Protein AF-V7F788-F1 (afdb_monomer_lite)

Radius of gyration: 23.1 Å; chains: 1; bounding box: 81×49×33 Å

Sequence (146 aa):
MEMTSRPGERRFYAELLTLLGVPQWRRADIAQMEQSALRIMEAIGVQVLVIDEVDNILAGSYREQRIVLNTPRFLSNRLQISLVCFGVNEAREAISGDVQLARRFEQFTLSRWAANGQFLVAASGQAQGASPASPASTGNSWSPSR

Secondary structure (DSSP, 8-state):
-B--SS--HHHHHHHHHHHTTPPPPTT--HHHHHHHHHHHHHHHT--EEEEB-GGGGGGS-HHHHHHHHHHHHHHHHHHT-EEEE--STTHHHHHHTSHHHHTTPPP--PPPPPSSHHHHHHHHHHHTT-PPPPPP----------

pLDDT: mean 81.06, std 18.3, range [31.09, 96.94]

Structure (mmCIF, N/CA/C/O backbone):
data_AF-V7F788-F1
#
_entry.id   AF-V7F788-F1
#
loop_
_atom_site.group_PDB
_atom_site.id
_atom_site.type_symbol
_atom_site.label_atom_id
_atom_site.label_alt_id
_atom_site.label_comp_id
_atom_site.label_asym_id
_atom_site.label_entity_id
_atom_site.label_seq_id
_atom_site.pdbx_PDB_ins_code
_atom_site.Cartn_x
_atom_site.Cartn_y
_atom_site.Cartn_z
_atom_site.occupancy
_atom_site.B_iso_or_equiv
_atom_site.auth_seq_id
_atom_site.auth_comp_id
_atom_site.auth_asym_id
_atom_site.auth_atom_id
_atom_site.pdbx_PDB_model_num
ATOM 1 N N . MET A 1 1 ? -6.832 -2.100 0.271 1.00 87.06 1 MET A N 1
ATOM 2 C CA . MET A 1 1 ? -6.582 -1.268 -0.923 1.00 87.06 1 MET A CA 1
ATOM 3 C C . MET A 1 1 ? -5.865 -2.138 -1.927 1.00 87.06 1 MET A C 1
ATOM 5 O O . MET A 1 1 ? -4.899 -2.770 -1.530 1.00 87.06 1 MET A O 1
ATOM 9 N N . GLU A 1 2 ? -6.323 -2.192 -3.169 1.00 86.62 2 GLU A N 1
ATOM 10 C CA . GLU A 1 2 ? -5.711 -3.020 -4.214 1.00 86.62 2 GLU A CA 1
ATOM 11 C C . GLU A 1 2 ? -4.684 -2.203 -5.010 1.00 86.62 2 GLU A C 1
ATOM 13 O O . GLU A 1 2 ? -4.928 -1.047 -5.373 1.00 86.62 2 GLU A O 1
ATOM 18 N N . MET A 1 3 ? -3.504 -2.768 -5.249 1.00 85.62 3 MET A N 1
ATOM 19 C CA . MET A 1 3 ? -2.501 -2.169 -6.124 1.00 85.62 3 MET A CA 1
ATOM 20 C C . MET A 1 3 ? -2.918 -2.349 -7.573 1.00 85.62 3 MET A C 1
ATOM 22 O O . MET A 1 3 ? -2.946 -3.453 -8.083 1.00 85.62 3 MET A O 1
ATOM 26 N N . THR A 1 4 ? -3.190 -1.263 -8.287 1.00 76.44 4 THR A N 1
ATOM 27 C CA . THR A 1 4 ? -3.560 -1.370 -9.705 1.00 76.44 4 THR A CA 1
ATOM 28 C C . THR A 1 4 ? -2.367 -1.783 -10.580 1.00 76.44 4 THR A C 1
ATOM 30 O O . THR A 1 4 ? -1.247 -1.339 -10.330 1.00 76.44 4 THR A O 1
ATOM 33 N N . SER A 1 5 ? -2.613 -2.467 -11.703 1.00 71.25 5 SER A N 1
ATOM 34 C CA . SER A 1 5 ? -1.595 -3.015 -12.630 1.00 71.25 5 SER A CA 1
ATOM 35 C C . SER A 1 5 ? -0.657 -1.998 -13.313 1.00 71.25 5 SER A C 1
ATOM 37 O O . SER A 1 5 ? 0.182 -2.374 -14.128 1.00 71.25 5 SER A O 1
ATOM 39 N N . ARG A 1 6 ? -0.809 -0.691 -13.054 1.00 77.38 6 ARG A N 1
ATOM 40 C CA . ARG A 1 6 ? 0.165 0.336 -13.458 1.00 77.38 6 ARG A CA 1
ATOM 41 C C . ARG A 1 6 ? 0.611 1.112 -12.221 1.00 77.38 6 ARG A C 1
ATOM 43 O O . ARG A 1 6 ? -0.187 1.920 -11.729 1.00 77.38 6 ARG A O 1
ATOM 50 N N . PRO A 1 7 ? 1.844 0.905 -11.735 1.00 80.75 7 PRO A N 1
ATOM 51 C CA . PRO A 1 7 ? 2.322 1.566 -10.532 1.00 80.75 7 PRO A CA 1
ATOM 52 C C . PRO A 1 7 ? 2.490 3.068 -10.747 1.00 80.75 7 PRO A C 1
ATOM 54 O O . PRO A 1 7 ? 3.008 3.520 -11.765 1.00 80.75 7 PRO A O 1
ATOM 57 N N . GLY A 1 8 ? 2.058 3.853 -9.764 1.00 89.69 8 GLY A N 1
ATOM 58 C CA . GLY A 1 8 ? 2.295 5.290 -9.734 1.00 89.69 8 GLY A CA 1
ATOM 59 C C . GLY A 1 8 ? 1.768 5.928 -8.455 1.00 89.69 8 GLY A C 1
ATOM 60 O O . GLY A 1 8 ? 0.666 5.621 -8.009 1.00 89.69 8 GLY A O 1
ATOM 61 N N . GLU A 1 9 ? 2.537 6.856 -7.889 1.00 92.06 9 GLU A N 1
ATOM 62 C CA . GLU A 1 9 ? 2.212 7.552 -6.633 1.00 92.06 9 GLU A CA 1
ATOM 63 C C . GLU A 1 9 ? 0.864 8.280 -6.694 1.00 92.06 9 GLU A C 1
ATOM 65 O O . GLU A 1 9 ? 0.020 8.141 -5.812 1.00 92.06 9 GLU A O 1
ATOM 70 N N . ARG A 1 10 ? 0.597 8.998 -7.790 1.00 91.88 10 ARG A N 1
ATOM 71 C CA . ARG A 1 10 ? -0.703 9.649 -8.001 1.00 91.88 10 ARG A CA 1
ATOM 72 C C . ARG A 1 10 ? -1.860 8.652 -7.951 1.00 91.88 10 ARG A C 1
ATOM 74 O O . ARG A 1 10 ? -2.916 8.967 -7.410 1.00 91.88 10 ARG A O 1
ATOM 81 N N . ARG A 1 11 ? -1.681 7.469 -8.541 1.00 89.88 11 ARG A N 1
ATOM 82 C CA . ARG A 1 11 ? -2.728 6.445 -8.596 1.00 89.88 11 ARG A CA 1
ATOM 83 C C . ARG A 1 11 ? -2.922 5.782 -7.239 1.00 89.88 11 ARG A C 1
ATOM 85 O O . ARG A 1 11 ? -4.063 5.565 -6.854 1.00 89.88 11 ARG A O 1
ATOM 92 N N . PHE A 1 12 ? -1.833 5.573 -6.499 1.00 93.06 12 PHE A N 1
ATOM 93 C CA . PHE A 1 12 ? -1.878 5.143 -5.107 1.00 93.06 12 PHE A CA 1
ATOM 94 C C . PHE A 1 12 ? -2.765 6.071 -4.271 1.00 93.06 12 PHE A C 1
ATOM 96 O O . PHE A 1 12 ? -3.745 5.627 -3.679 1.00 93.06 12 PHE A O 1
ATOM 103 N N . TYR A 1 13 ? -2.466 7.374 -4.269 1.00 93.69 13 TYR A N 1
ATOM 104 C CA . TYR A 1 13 ? -3.250 8.327 -3.489 1.00 93.69 13 TYR A CA 1
ATOM 105 C C . TYR A 1 13 ? -4.693 8.450 -3.985 1.00 93.69 13 TYR A C 1
ATOM 107 O O . TYR A 1 13 ? -5.598 8.585 -3.167 1.00 93.69 13 TYR A O 1
ATOM 115 N N . ALA A 1 14 ? -4.925 8.387 -5.301 1.00 92.12 14 ALA A N 1
ATOM 116 C CA . ALA A 1 14 ? -6.276 8.437 -5.857 1.00 92.12 14 ALA A CA 1
ATOM 117 C C . ALA A 1 14 ? -7.137 7.279 -5.342 1.00 92.12 14 ALA A C 1
ATOM 119 O O . ALA A 1 14 ? -8.268 7.500 -4.913 1.00 92.12 14 ALA A O 1
ATOM 120 N N . GLU A 1 15 ? -6.592 6.064 -5.360 1.00 92.06 15 GLU A N 1
ATOM 121 C CA . GLU A 1 15 ? -7.280 4.859 -4.904 1.00 92.06 15 GLU A CA 1
ATOM 122 C C . GLU A 1 15 ? -7.519 4.898 -3.391 1.00 92.06 15 GLU A C 1
ATOM 124 O O . GLU A 1 15 ? -8.646 4.722 -2.933 1.00 92.06 15 GLU A O 1
ATOM 129 N N . LEU A 1 16 ? -6.488 5.235 -2.609 1.00 93.75 16 LEU A N 1
ATOM 130 C CA . LEU A 1 16 ? -6.594 5.379 -1.157 1.00 93.75 16 LEU A CA 1
ATOM 131 C C . LEU A 1 16 ? -7.693 6.372 -0.767 1.00 93.75 16 LEU A C 1
ATOM 133 O O . LEU A 1 16 ? -8.544 6.075 0.067 1.00 93.75 16 LEU A O 1
ATOM 137 N N . LEU A 1 17 ? -7.697 7.552 -1.383 1.00 93.62 17 LEU A N 1
ATOM 138 C CA . LEU A 1 17 ? -8.692 8.572 -1.089 1.00 93.62 17 LEU A CA 1
ATOM 139 C C . LEU A 1 17 ? -10.096 8.181 -1.568 1.00 93.62 17 LEU A C 1
ATOM 141 O O . LEU A 1 17 ? -11.076 8.532 -0.913 1.00 93.62 17 LEU A O 1
ATOM 145 N N . THR A 1 18 ? -10.201 7.432 -2.668 1.00 92.62 18 THR A N 1
ATOM 146 C CA . THR A 1 18 ? -11.477 6.869 -3.134 1.00 92.62 18 THR A CA 1
ATOM 147 C C . THR A 1 18 ? -12.046 5.897 -2.100 1.00 92.62 18 THR A C 1
ATOM 149 O O . THR A 1 18 ? -13.216 6.012 -1.740 1.00 92.62 18 THR A O 1
ATOM 152 N N . LEU A 1 19 ? -11.213 5.010 -1.546 1.00 92.56 19 LEU A N 1
ATOM 153 C CA . LEU A 1 19 ? -11.605 4.080 -0.478 1.00 92.56 19 LEU A CA 1
ATOM 154 C C . LEU A 1 19 ? -11.994 4.792 0.824 1.00 92.56 19 LEU A C 1
ATOM 156 O O . LEU A 1 19 ? -12.862 4.317 1.550 1.00 92.56 19 LEU A O 1
ATOM 160 N N . LEU A 1 20 ? -11.390 5.949 1.104 1.00 92.19 20 LEU A N 1
ATOM 161 C CA . LEU A 1 20 ? -11.746 6.807 2.238 1.00 92.19 20 LEU A CA 1
ATOM 162 C C . LEU A 1 20 ? -13.010 7.658 1.984 1.00 92.19 20 LEU A C 1
ATOM 164 O O . LEU A 1 20 ? -13.379 8.467 2.834 1.00 92.19 20 LEU A O 1
ATOM 168 N N . GLY A 1 21 ? -13.672 7.505 0.830 1.00 90.81 21 GLY A N 1
ATOM 169 C CA . GLY A 1 21 ? -14.901 8.229 0.488 1.00 90.81 21 GLY A CA 1
ATOM 170 C C . GLY A 1 21 ? -14.683 9.703 0.137 1.00 90.81 21 GLY A C 1
ATOM 171 O O . GLY A 1 21 ? -15.609 10.508 0.230 1.00 90.81 21 GLY A O 1
ATOM 172 N N . VAL A 1 22 ? -13.464 10.082 -0.251 1.00 89.06 22 VAL A N 1
ATOM 173 C CA . VAL A 1 22 ? -13.077 11.475 -0.492 1.00 89.06 22 VAL A CA 1
ATOM 174 C C . VAL A 1 22 ? -13.259 11.813 -1.971 1.00 89.06 22 VAL A C 1
ATOM 176 O O . VAL A 1 22 ? -12.581 11.217 -2.815 1.00 89.06 22 VAL A O 1
ATOM 179 N N . PRO A 1 23 ? -14.103 12.799 -2.327 1.00 82.50 23 PRO A N 1
ATOM 180 C CA . PRO A 1 23 ? -14.255 13.230 -3.711 1.00 82.50 23 PRO A CA 1
ATOM 181 C C . PRO A 1 23 ? -12.919 13.709 -4.292 1.00 82.50 23 PRO A C 1
ATOM 183 O O . PRO A 1 23 ? -12.288 14.620 -3.758 1.00 82.50 23 PRO A O 1
ATOM 186 N N . GLN A 1 24 ? -12.487 13.101 -5.397 1.00 76.31 24 GLN A N 1
ATOM 187 C CA . GLN A 1 24 ? -11.224 13.448 -6.047 1.00 76.31 24 GLN A CA 1
ATOM 188 C C . GLN A 1 24 ? -11.426 14.498 -7.138 1.00 76.31 24 GLN A C 1
ATOM 190 O O . GLN A 1 24 ? -12.174 14.292 -8.097 1.00 76.31 24 GLN A O 1
ATOM 195 N N . TRP A 1 25 ? -10.688 15.606 -7.058 1.00 72.44 25 TRP A N 1
ATOM 196 C CA . TRP A 1 25 ? -10.580 16.530 -8.184 1.00 72.44 25 TRP A CA 1
ATOM 197 C C . TRP A 1 25 ? -9.588 15.984 -9.212 1.00 72.44 25 TRP A C 1
ATOM 199 O O . TRP A 1 25 ? -8.423 15.747 -8.902 1.00 72.44 25 TRP A O 1
ATOM 209 N N . ARG A 1 26 ? -10.017 15.870 -10.477 1.00 66.56 26 ARG A N 1
ATOM 210 C CA . ARG A 1 26 ? -9.196 15.357 -11.597 1.00 66.56 26 ARG A CA 1
ATOM 211 C C . ARG A 1 26 ? -7.834 16.050 -11.783 1.00 66.56 26 ARG A C 1
ATOM 213 O O . ARG A 1 26 ? -6.975 15.498 -12.460 1.00 66.56 26 ARG A O 1
ATOM 220 N N . ARG A 1 27 ? -7.648 17.256 -11.234 1.00 76.19 27 ARG A N 1
ATOM 221 C CA . ARG A 1 27 ? -6.425 18.072 -11.347 1.00 76.19 27 ARG A CA 1
ATOM 222 C C . ARG A 1 27 ? -5.695 18.293 -10.018 1.00 76.19 27 ARG A C 1
ATOM 224 O O . ARG A 1 27 ? -4.773 19.099 -9.997 1.00 76.19 27 ARG A O 1
ATOM 231 N N . ALA A 1 28 ? -6.098 17.633 -8.928 1.00 79.50 28 ALA A N 1
ATOM 232 C CA . ALA A 1 28 ? -5.409 17.787 -7.647 1.00 79.50 28 ALA A CA 1
ATOM 233 C C . ALA A 1 28 ? -3.927 17.433 -7.806 1.00 79.50 28 ALA A C 1
ATOM 235 O O . ALA A 1 28 ? -3.596 16.445 -8.465 1.00 79.50 28 ALA A O 1
ATOM 236 N N . ASP A 1 29 ? -3.029 18.237 -7.250 1.00 90.62 29 ASP A N 1
ATOM 237 C CA . ASP A 1 29 ? -1.609 17.891 -7.252 1.00 90.62 29 ASP A CA 1
ATOM 238 C C . ASP A 1 29 ? -1.323 16.751 -6.257 1.00 90.62 29 ASP A C 1
ATOM 240 O O . ASP A 1 29 ? -2.063 16.574 -5.289 1.00 90.62 29 ASP A O 1
ATOM 244 N N . ILE A 1 30 ? -0.252 15.982 -6.474 1.00 92.00 30 ILE A N 1
ATOM 245 C CA . ILE A 1 30 ? 0.135 14.857 -5.607 1.00 92.00 30 ILE A CA 1
ATOM 246 C C . ILE A 1 30 ? 0.293 15.328 -4.157 1.00 92.00 30 ILE A C 1
ATOM 248 O O . ILE A 1 30 ? -0.236 14.689 -3.252 1.00 92.00 30 ILE A O 1
ATOM 252 N N . ALA A 1 31 ? 0.907 16.495 -3.937 1.00 92.94 31 ALA A N 1
ATOM 253 C CA . ALA A 1 31 ? 1.069 17.064 -2.600 1.00 92.94 31 ALA A CA 1
ATOM 254 C C . ALA A 1 31 ? -0.276 17.336 -1.893 1.00 92.94 31 ALA A C 1
ATOM 256 O O . ALA A 1 31 ? -0.413 17.129 -0.688 1.00 92.94 31 ALA A O 1
ATOM 257 N N . GLN A 1 32 ? -1.301 17.767 -2.635 1.00 93.19 32 GLN A N 1
ATOM 258 C CA . GLN A 1 32 ? -2.641 17.996 -2.082 1.00 93.19 32 GLN A CA 1
ATOM 259 C C . GLN A 1 32 ? -3.350 16.678 -1.751 1.00 93.19 32 GLN A C 1
ATOM 261 O O . GLN A 1 32 ? -4.073 16.592 -0.753 1.00 93.19 32 GLN A O 1
ATOM 266 N N . MET A 1 33 ? -3.140 15.654 -2.582 1.00 94.56 33 MET A N 1
ATOM 267 C CA . MET A 1 33 ? -3.676 14.315 -2.355 1.00 94.56 33 MET A CA 1
ATOM 268 C C . MET A 1 33 ? -3.039 13.684 -1.112 1.00 94.56 33 MET A C 1
ATOM 270 O O . MET A 1 33 ? -3.758 13.195 -0.245 1.00 94.56 33 MET A O 1
ATOM 274 N N . GLU A 1 34 ? -1.718 13.793 -0.964 1.00 95.50 34 GLU A N 1
ATOM 275 C CA . GLU A 1 34 ? -0.981 13.347 0.221 1.00 95.50 34 GLU A CA 1
ATOM 276 C C . GLU A 1 34 ? -1.491 14.013 1.505 1.00 95.50 34 GLU A C 1
ATOM 278 O O . GLU A 1 34 ? -1.837 13.328 2.467 1.00 95.50 34 GLU A O 1
ATOM 283 N N . GLN A 1 35 ? -1.607 15.345 1.522 1.00 95.12 35 GLN A N 1
ATOM 284 C CA . GLN A 1 35 ? -2.108 16.069 2.697 1.00 95.12 35 GLN A CA 1
ATOM 285 C C . GLN A 1 35 ? -3.551 15.695 3.050 1.00 95.12 35 GLN A C 1
ATOM 287 O O . GLN A 1 35 ? -3.928 15.672 4.223 1.00 95.12 35 GLN A O 1
ATOM 292 N N . SER A 1 36 ? -4.377 15.426 2.039 1.00 94.81 36 SER A N 1
ATOM 293 C CA . SER A 1 36 ? -5.745 14.950 2.246 1.00 94.81 36 SER A CA 1
ATOM 294 C C . SER A 1 36 ? -5.750 13.544 2.839 1.00 94.81 36 SER A C 1
ATOM 296 O O . SER A 1 36 ? -6.470 13.305 3.805 1.00 94.81 36 SER A O 1
ATOM 298 N N . ALA A 1 37 ? -4.902 12.647 2.328 1.00 95.62 37 ALA A N 1
ATOM 299 C CA . ALA A 1 37 ? -4.787 11.283 2.828 1.00 95.62 37 ALA A CA 1
ATOM 300 C C . ALA A 1 37 ? -4.335 11.280 4.292 1.00 95.62 37 ALA A C 1
ATOM 302 O O . ALA A 1 37 ? -5.003 10.679 5.127 1.00 95.62 37 ALA A O 1
ATOM 303 N N . LEU A 1 38 ? -3.280 12.034 4.623 1.00 96.94 38 LEU A N 1
ATOM 304 C CA . LEU A 1 38 ? -2.794 12.173 5.997 1.00 96.94 38 LEU A CA 1
ATOM 305 C C . LEU A 1 38 ? -3.886 12.668 6.946 1.00 96.94 38 LEU A C 1
ATOM 307 O O . LEU A 1 38 ? -4.169 11.997 7.933 1.00 96.94 38 LEU A O 1
ATOM 311 N N . ARG A 1 39 ? -4.534 13.799 6.631 1.00 96.31 39 ARG A N 1
ATOM 312 C CA . ARG A 1 39 ? -5.577 14.371 7.501 1.00 96.31 39 ARG A CA 1
ATOM 313 C C . ARG A 1 39 ? -6.712 13.396 7.765 1.00 96.31 39 ARG A C 1
ATOM 315 O O . ARG A 1 39 ? -7.204 13.322 8.883 1.00 96.31 39 ARG A O 1
ATOM 322 N N . ILE A 1 40 ? -7.160 12.692 6.733 1.00 96.12 40 ILE A N 1
ATOM 323 C CA . ILE A 1 40 ? -8.352 11.849 6.821 1.00 96.12 40 ILE A CA 1
ATOM 324 C C . ILE A 1 40 ? -8.024 10.535 7.523 1.00 96.12 40 ILE A C 1
ATOM 326 O O . ILE A 1 40 ? -8.773 10.113 8.399 1.00 96.12 40 ILE A O 1
ATOM 330 N N . MET A 1 41 ? -6.878 9.927 7.212 1.00 96.94 41 MET A N 1
ATOM 331 C CA . MET A 1 41 ? -6.411 8.736 7.921 1.00 96.94 41 MET A CA 1
ATOM 332 C C . MET A 1 41 ? -6.146 9.020 9.405 1.00 96.94 41 MET A C 1
ATOM 334 O O . MET A 1 41 ? -6.485 8.190 10.244 1.00 96.94 41 MET A O 1
ATOM 338 N N . GLU A 1 42 ? -5.594 10.193 9.732 1.00 96.50 42 GLU A N 1
ATOM 339 C CA . GLU A 1 42 ? -5.394 10.640 11.115 1.00 96.50 42 GLU A CA 1
ATOM 340 C C . GLU A 1 42 ? -6.734 10.883 11.824 1.00 96.50 42 GLU A C 1
ATOM 342 O O . GLU A 1 42 ? -6.940 10.381 12.925 1.00 96.50 42 GLU A O 1
ATOM 347 N N . ALA A 1 43 ? -7.682 11.566 11.175 1.00 96.38 43 ALA A N 1
ATOM 348 C CA . ALA A 1 43 ? -9.000 11.849 11.747 1.00 96.38 43 ALA A CA 1
ATOM 349 C C . ALA A 1 43 ? -9.829 10.583 12.025 1.00 96.38 43 ALA A C 1
ATOM 351 O O . ALA A 1 43 ? -10.560 10.532 13.011 1.00 96.38 43 ALA A O 1
ATOM 352 N N . ILE A 1 44 ? -9.718 9.565 11.167 1.00 95.19 44 ILE A N 1
ATOM 353 C CA . ILE A 1 44 ? -10.393 8.268 11.347 1.00 95.19 44 ILE A CA 1
ATOM 354 C C . ILE A 1 44 ? -9.618 7.371 12.331 1.00 95.19 44 ILE A C 1
ATOM 356 O O . ILE A 1 44 ? -10.156 6.386 12.831 1.00 95.19 44 ILE A O 1
ATOM 360 N N . GLY A 1 45 ? -8.363 7.708 12.642 1.00 95.19 45 GLY A N 1
ATOM 361 C CA . GLY A 1 45 ? -7.522 6.929 13.545 1.00 95.19 45 GLY A CA 1
ATOM 362 C C . GLY A 1 45 ? -7.078 5.597 12.943 1.00 95.19 45 GLY A C 1
ATOM 363 O O . GLY A 1 45 ? -7.019 4.594 13.656 1.00 95.19 45 GLY A O 1
ATOM 364 N N . VAL A 1 46 ? -6.773 5.565 11.639 1.00 96.38 46 VAL A N 1
ATOM 365 C CA . VAL A 1 46 ? -6.278 4.356 10.959 1.00 96.38 46 VAL A CA 1
ATOM 366 C C . VAL A 1 46 ? -5.079 3.794 11.723 1.00 96.38 46 VAL A C 1
ATOM 368 O O . VAL A 1 46 ? -4.148 4.527 12.022 1.00 96.38 46 VAL A O 1
ATOM 371 N N . GLN A 1 47 ? -5.104 2.495 12.029 1.00 96.50 47 GLN A N 1
ATOM 372 C CA . GLN A 1 47 ? -4.007 1.792 12.717 1.00 96.50 47 GLN A CA 1
ATOM 373 C C . GLN A 1 47 ? -3.240 0.849 11.782 1.00 96.50 47 GLN A C 1
ATOM 375 O O . GLN A 1 47 ? -2.056 0.572 11.985 1.00 96.50 47 GLN A O 1
ATOM 380 N N . VAL A 1 48 ? -3.917 0.349 10.745 1.00 95.88 48 VAL A N 1
ATOM 381 C CA . VAL A 1 48 ? -3.382 -0.633 9.802 1.00 95.88 48 VAL A CA 1
ATOM 382 C C . VAL A 1 48 ? -3.769 -0.232 8.386 1.00 95.88 48 VAL A C 1
ATOM 384 O O . VAL A 1 48 ? -4.941 0.028 8.112 1.00 95.88 48 VAL A O 1
ATOM 387 N N . LEU A 1 49 ? -2.792 -0.218 7.481 1.00 95.25 49 LEU A N 1
ATOM 388 C CA . LEU A 1 49 ? -3.018 -0.087 6.046 1.00 95.25 49 LEU A CA 1
ATOM 389 C C . LEU A 1 49 ? -2.725 -1.424 5.363 1.00 95.25 49 LEU A C 1
ATOM 391 O O . LEU A 1 49 ? -1.592 -1.906 5.371 1.00 95.25 49 LEU A O 1
ATOM 395 N N . VAL A 1 50 ? -3.766 -1.998 4.761 1.00 95.19 50 VAL A N 1
ATOM 396 C CA . VAL A 1 50 ? -3.689 -3.252 4.008 1.00 95.19 50 VAL A CA 1
ATOM 397 C C . VAL A 1 50 ? -3.598 -2.961 2.513 1.00 95.19 50 VAL A C 1
ATOM 399 O O . VAL A 1 50 ? -4.491 -2.316 1.946 1.00 95.19 50 VAL A O 1
ATOM 402 N N . ILE A 1 51 ? -2.537 -3.463 1.886 1.00 93.75 51 ILE A N 1
ATOM 403 C CA . ILE A 1 51 ? -2.243 -3.323 0.460 1.00 93.75 51 ILE A CA 1
ATOM 404 C C . ILE A 1 51 ? -2.265 -4.712 -0.170 1.00 93.75 51 ILE A C 1
ATOM 406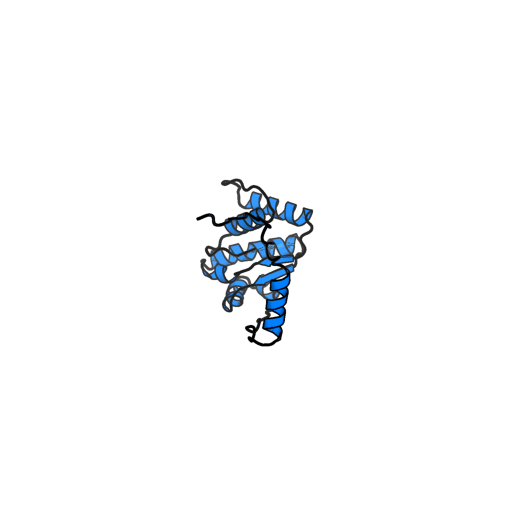 O O . ILE A 1 51 ? -1.453 -5.557 0.191 1.00 93.75 51 ILE A O 1
ATOM 410 N N . ASP A 1 52 ? -3.182 -4.937 -1.096 1.00 93.25 52 ASP A N 1
ATOM 411 C CA . ASP A 1 52 ? -3.278 -6.171 -1.869 1.00 93.25 52 ASP A CA 1
ATOM 412 C C . ASP A 1 52 ? -2.575 -6.030 -3.224 1.00 93.25 52 ASP A C 1
ATOM 414 O O . ASP A 1 52 ? -2.365 -4.908 -3.690 1.00 93.25 52 ASP A O 1
ATOM 418 N N . GLU A 1 53 ? -2.205 -7.157 -3.827 1.00 93.19 53 GLU A N 1
ATOM 419 C CA . GLU A 1 53 ? -1.484 -7.263 -5.106 1.00 93.19 53 GLU A CA 1
ATOM 420 C C . GLU A 1 53 ? -0.192 -6.426 -5.183 1.00 93.19 53 GLU A C 1
ATOM 422 O O . GLU A 1 53 ? 0.110 -5.788 -6.192 1.00 93.19 53 GLU A O 1
ATOM 427 N N . VAL A 1 54 ? 0.606 -6.388 -4.110 1.00 93.00 54 VAL A N 1
ATOM 428 C CA . VAL A 1 54 ? 1.827 -5.555 -4.054 1.00 93.00 54 VAL A CA 1
ATOM 429 C C . VAL A 1 54 ? 2.843 -5.882 -5.159 1.00 93.00 54 VAL A C 1
ATOM 431 O O . VAL A 1 54 ? 3.641 -5.026 -5.544 1.00 93.00 54 VAL A O 1
ATOM 434 N N . ASP A 1 55 ? 2.797 -7.091 -5.716 1.00 93.56 55 ASP A N 1
ATOM 435 C CA . ASP A 1 55 ? 3.583 -7.511 -6.877 1.00 93.56 55 ASP A CA 1
ATOM 436 C C . ASP A 1 55 ? 3.266 -6.730 -8.166 1.00 93.56 55 ASP A C 1
ATOM 438 O O . ASP A 1 55 ? 4.155 -6.583 -9.007 1.00 93.56 55 ASP A O 1
ATOM 442 N N . ASN A 1 56 ? 2.097 -6.085 -8.280 1.00 93.25 56 ASN A N 1
ATOM 443 C CA . ASN A 1 56 ? 1.774 -5.192 -9.402 1.00 93.25 56 ASN A CA 1
ATOM 444 C C . ASN A 1 56 ? 2.724 -3.988 -9.512 1.00 93.25 56 ASN A C 1
ATOM 446 O O . ASN A 1 56 ? 2.831 -3.364 -10.573 1.00 93.25 56 ASN A O 1
ATOM 450 N N . ILE A 1 57 ? 3.468 -3.670 -8.447 1.00 93.00 57 ILE A N 1
ATOM 451 C CA . ILE A 1 57 ? 4.524 -2.655 -8.481 1.00 93.00 57 ILE A CA 1
ATOM 452 C C . ILE A 1 57 ? 5.622 -3.023 -9.491 1.00 93.00 57 ILE A C 1
ATOM 454 O O . ILE A 1 57 ? 6.187 -2.133 -10.130 1.00 93.00 57 ILE A O 1
ATOM 458 N N . LEU A 1 58 ? 5.888 -4.315 -9.706 1.00 92.56 58 LEU A N 1
ATOM 459 C CA . LEU A 1 58 ? 6.934 -4.790 -10.617 1.00 92.56 58 LEU A CA 1
ATOM 460 C C . LEU A 1 58 ? 6.668 -4.455 -12.089 1.00 92.56 58 LEU A C 1
ATOM 462 O O . LEU A 1 58 ? 7.603 -4.455 -12.885 1.00 92.56 58 LEU A O 1
ATOM 466 N N . ALA A 1 59 ? 5.433 -4.095 -12.454 1.00 92.50 59 ALA A N 1
ATOM 467 C CA . ALA A 1 59 ? 5.097 -3.650 -13.807 1.00 92.50 59 ALA A CA 1
ATOM 468 C C . ALA A 1 59 ? 5.719 -2.285 -14.182 1.00 92.50 59 ALA A C 1
ATOM 470 O O . ALA A 1 59 ? 5.700 -1.899 -15.351 1.00 92.50 59 ALA A O 1
ATOM 471 N N . GLY A 1 60 ? 6.243 -1.536 -13.207 1.00 90.56 60 GLY A N 1
ATOM 472 C CA . GLY A 1 60 ? 6.903 -0.245 -13.410 1.00 90.56 60 GLY A CA 1
ATOM 473 C C . GLY A 1 60 ? 8.422 -0.348 -13.493 1.00 90.56 60 GLY A C 1
ATOM 474 O O . GLY A 1 60 ? 9.032 -1.333 -13.080 1.00 90.56 60 GLY A O 1
ATOM 475 N N . SER A 1 61 ? 9.057 0.725 -13.962 1.00 91.62 61 SER A N 1
ATOM 476 C CA . SER A 1 61 ? 10.512 0.878 -13.893 1.00 91.62 61 SER A CA 1
ATOM 477 C C . SER A 1 61 ? 11.007 0.889 -12.444 1.00 91.62 61 SER A C 1
ATOM 479 O O . SER A 1 61 ? 10.302 1.319 -11.535 1.00 91.62 61 SER A O 1
ATOM 481 N N . TYR A 1 62 ? 12.271 0.526 -12.214 1.00 89.88 62 TYR A N 1
ATOM 482 C CA . TYR A 1 62 ? 12.869 0.538 -10.870 1.00 89.88 62 TYR A CA 1
ATOM 483 C C . TYR A 1 62 ? 12.721 1.888 -10.138 1.00 89.88 62 TYR A C 1
ATOM 485 O O . TYR A 1 62 ? 12.546 1.949 -8.919 1.00 89.88 62 TYR A O 1
ATOM 493 N N . ARG A 1 63 ? 12.756 2.997 -10.890 1.00 90.44 63 ARG A N 1
ATOM 494 C CA . ARG A 1 63 ? 12.511 4.339 -10.350 1.00 90.44 63 ARG A CA 1
ATOM 495 C C . ARG A 1 63 ? 11.064 4.493 -9.875 1.00 90.44 63 ARG A C 1
ATOM 497 O O . ARG A 1 63 ? 10.853 5.003 -8.779 1.00 90.44 63 ARG A O 1
ATOM 504 N N . GLU A 1 64 ? 10.090 4.070 -10.677 1.00 91.12 64 GLU A N 1
ATOM 505 C CA . GLU A 1 64 ? 8.667 4.117 -10.318 1.00 91.12 64 GLU A CA 1
ATOM 506 C C . GLU A 1 64 ? 8.356 3.207 -9.132 1.00 91.12 64 GLU A C 1
ATOM 508 O O . GLU A 1 64 ? 7.657 3.637 -8.219 1.00 91.12 64 GLU A O 1
ATOM 513 N N . GLN A 1 65 ? 8.942 2.007 -9.088 1.00 92.06 65 GLN A N 1
ATOM 514 C CA . GLN A 1 65 ? 8.815 1.085 -7.958 1.00 92.06 65 GLN A CA 1
ATOM 515 C C . GLN A 1 65 ? 9.222 1.761 -6.646 1.00 92.06 65 GLN A C 1
ATOM 517 O O . GLN A 1 65 ? 8.450 1.786 -5.691 1.00 92.06 65 GLN A O 1
ATOM 522 N N . ARG A 1 66 ? 10.402 2.400 -6.613 1.00 91.38 66 ARG A N 1
ATOM 523 C CA . ARG A 1 66 ? 10.864 3.148 -5.433 1.00 91.38 66 ARG A CA 1
ATOM 524 C C . ARG A 1 66 ? 9.945 4.307 -5.066 1.00 91.38 66 ARG A C 1
ATOM 526 O O . ARG A 1 66 ? 9.694 4.517 -3.885 1.00 91.38 66 ARG A O 1
ATOM 533 N N . ILE A 1 67 ? 9.461 5.063 -6.052 1.00 91.81 67 ILE A N 1
ATOM 534 C CA . ILE A 1 67 ? 8.528 6.173 -5.811 1.00 91.81 67 ILE A CA 1
ATOM 535 C C . ILE A 1 67 ? 7.246 5.648 -5.153 1.00 91.81 67 ILE A C 1
ATOM 537 O O . ILE A 1 67 ? 6.836 6.178 -4.128 1.00 91.81 67 ILE A O 1
ATOM 541 N N . VAL A 1 68 ? 6.664 4.571 -5.684 1.00 93.06 68 VAL A N 1
ATOM 542 C CA . VAL A 1 68 ? 5.435 3.984 -5.137 1.00 93.06 68 VAL A CA 1
ATOM 543 C C . VAL A 1 68 ? 5.651 3.389 -3.754 1.00 93.06 68 VAL A C 1
ATOM 545 O O . VAL A 1 68 ? 4.807 3.602 -2.900 1.00 93.06 68 VAL A O 1
ATOM 548 N N . LEU A 1 69 ? 6.759 2.685 -3.498 1.00 93.50 69 LEU A N 1
ATOM 549 C CA . LEU A 1 69 ? 7.058 2.102 -2.179 1.00 93.50 69 LEU A CA 1
ATOM 550 C C . LEU A 1 69 ? 7.375 3.165 -1.117 1.00 93.50 69 LEU A C 1
ATOM 552 O O . LEU A 1 69 ? 7.083 2.966 0.066 1.00 93.50 69 LEU A O 1
ATOM 556 N N . ASN A 1 70 ? 7.916 4.317 -1.526 1.00 93.38 70 ASN A N 1
ATOM 557 C CA . ASN A 1 70 ? 8.121 5.450 -0.627 1.00 93.38 70 ASN A CA 1
ATOM 558 C C . ASN A 1 70 ? 6.795 5.989 -0.080 1.00 93.38 70 ASN A C 1
ATOM 560 O O . ASN A 1 70 ? 6.763 6.430 1.066 1.00 93.38 70 ASN A O 1
ATOM 564 N N . THR A 1 71 ? 5.706 5.919 -0.848 1.00 94.56 71 THR A N 1
ATOM 565 C CA . THR A 1 71 ? 4.390 6.428 -0.445 1.00 94.56 71 THR A CA 1
ATOM 566 C C . THR A 1 71 ? 3.820 5.733 0.809 1.00 94.56 71 THR A C 1
ATOM 568 O O . THR A 1 71 ? 3.640 6.407 1.827 1.00 94.56 71 THR A O 1
ATOM 571 N N . PRO A 1 72 ? 3.578 4.404 0.841 1.00 93.62 72 PRO A N 1
ATOM 572 C CA . PRO A 1 72 ? 3.098 3.727 2.043 1.00 93.62 72 PRO A CA 1
ATOM 573 C C . PRO A 1 72 ? 4.136 3.753 3.167 1.00 93.62 72 PRO A C 1
ATOM 575 O O . PRO A 1 72 ? 3.762 3.841 4.336 1.00 93.62 72 PRO A O 1
ATOM 578 N N . ARG A 1 73 ? 5.439 3.753 2.846 1.00 94.19 73 ARG A N 1
ATOM 579 C CA . ARG A 1 73 ? 6.498 3.936 3.846 1.00 94.19 73 ARG A CA 1
ATOM 580 C C . ARG A 1 73 ? 6.377 5.288 4.551 1.00 94.19 73 ARG A C 1
ATOM 582 O O . ARG A 1 73 ? 6.523 5.357 5.772 1.00 94.19 73 ARG A O 1
ATOM 589 N N . PHE A 1 74 ? 6.146 6.361 3.803 1.00 95.19 74 PHE A N 1
ATOM 590 C CA . PHE A 1 74 ? 5.960 7.700 4.347 1.00 95.19 74 PHE A CA 1
ATOM 591 C C . PHE A 1 74 ? 4.712 7.766 5.230 1.00 95.19 74 PHE A C 1
ATOM 593 O O . PHE A 1 74 ? 4.819 8.191 6.379 1.00 95.19 74 PHE A O 1
ATOM 600 N N . LEU A 1 75 ? 3.570 7.263 4.747 1.00 95.19 75 LEU A N 1
ATOM 601 C CA . LEU A 1 75 ? 2.323 7.215 5.519 1.00 95.19 75 LEU A CA 1
ATOM 602 C C . LEU A 1 75 ? 2.486 6.421 6.821 1.00 95.19 75 LEU A C 1
ATOM 604 O O . LEU A 1 75 ? 2.116 6.913 7.884 1.00 95.19 75 LEU A O 1
ATOM 608 N N . SER A 1 76 ? 3.109 5.240 6.754 1.00 94.56 76 SER A N 1
ATOM 609 C CA . SER A 1 76 ? 3.409 4.408 7.925 1.00 94.56 76 SER A CA 1
ATOM 610 C C . SER A 1 76 ? 4.230 5.157 8.966 1.00 94.56 76 SER A C 1
ATOM 612 O O . SER A 1 76 ? 3.842 5.210 10.130 1.00 94.56 76 SER A O 1
ATOM 614 N N . ASN A 1 77 ? 5.313 5.817 8.551 1.00 94.44 77 ASN A N 1
ATOM 615 C CA . ASN A 1 77 ? 6.142 6.579 9.481 1.00 94.44 77 ASN A CA 1
ATOM 616 C C . ASN A 1 77 ? 5.425 7.831 10.011 1.00 94.44 77 ASN A C 1
ATOM 618 O O . ASN A 1 77 ? 5.599 8.185 11.173 1.00 94.44 77 ASN A O 1
ATOM 622 N N . ARG A 1 78 ? 4.634 8.533 9.195 1.00 96.06 78 ARG A N 1
ATOM 623 C CA . ARG A 1 78 ? 3.999 9.790 9.615 1.00 96.06 78 ARG A CA 1
ATOM 624 C C . ARG A 1 78 ? 2.812 9.575 10.551 1.00 96.06 78 ARG A C 1
ATOM 626 O O . ARG A 1 78 ? 2.611 10.398 11.443 1.00 96.06 78 ARG A O 1
ATOM 633 N N . LEU A 1 79 ? 2.050 8.507 10.322 1.00 96.44 79 LEU A N 1
ATOM 634 C CA . LEU A 1 79 ? 0.844 8.155 11.076 1.00 96.44 79 LEU A CA 1
ATOM 635 C C . LEU A 1 79 ? 1.097 7.072 12.136 1.00 96.44 79 LEU A C 1
ATOM 637 O O . LEU A 1 79 ? 0.196 6.768 12.906 1.00 96.44 79 LEU A O 1
ATOM 641 N N . GLN A 1 80 ? 2.307 6.501 12.185 1.00 95.19 80 GLN A N 1
ATOM 642 C CA . GLN A 1 80 ? 2.676 5.390 13.074 1.00 95.19 80 GLN A CA 1
ATOM 643 C C . GLN A 1 80 ? 1.767 4.160 12.893 1.00 95.19 80 GLN A C 1
ATOM 645 O O . GLN A 1 80 ? 1.379 3.506 13.857 1.00 95.19 80 GLN A O 1
ATOM 650 N N . ILE A 1 81 ? 1.437 3.843 11.637 1.00 95.50 81 ILE A N 1
ATOM 651 C CA . ILE A 1 81 ? 0.547 2.728 11.282 1.00 95.50 81 ILE A CA 1
ATOM 652 C C . ILE A 1 81 ? 1.320 1.501 10.810 1.00 95.50 81 ILE A C 1
ATOM 654 O O . ILE A 1 81 ? 2.382 1.611 10.186 1.00 95.50 81 ILE A O 1
ATOM 658 N N . SER A 1 82 ? 0.743 0.326 11.056 1.00 94.44 82 SER A N 1
ATOM 659 C CA . SER A 1 82 ? 1.269 -0.947 10.558 1.00 94.44 82 SER A CA 1
ATOM 660 C C . SER A 1 82 ? 0.895 -1.158 9.093 1.00 94.44 82 SER A C 1
ATOM 662 O O . SER A 1 82 ? -0.213 -0.824 8.669 1.00 94.44 82 SER A O 1
ATOM 664 N N . LEU A 1 83 ? 1.812 -1.734 8.318 1.00 94.06 83 LEU A N 1
ATOM 665 C CA . LEU A 1 83 ? 1.569 -2.108 6.928 1.00 94.06 83 LEU A CA 1
ATOM 666 C C . LEU A 1 83 ? 1.399 -3.620 6.827 1.00 94.06 83 LEU A C 1
ATOM 668 O O . LEU A 1 83 ? 2.208 -4.372 7.367 1.00 94.06 83 LEU A O 1
ATOM 672 N N . VAL A 1 84 ? 0.374 -4.053 6.100 1.00 94.38 84 VAL A N 1
ATOM 673 C CA . VAL A 1 84 ? 0.174 -5.459 5.739 1.00 94.38 84 VAL A CA 1
ATOM 674 C C . VAL A 1 84 ? 0.072 -5.534 4.225 1.00 94.38 84 VAL A C 1
ATOM 676 O O . VAL A 1 84 ? -0.764 -4.855 3.630 1.00 94.38 84 VAL A O 1
ATOM 679 N N . CYS A 1 85 ? 0.933 -6.337 3.607 1.00 93.31 85 CYS A N 1
ATOM 680 C CA . CYS A 1 85 ? 0.977 -6.503 2.162 1.00 93.31 85 CYS A CA 1
ATOM 681 C C . CYS A 1 85 ? 0.596 -7.932 1.778 1.00 93.31 85 CYS A C 1
ATOM 683 O O . CYS A 1 85 ? 1.135 -8.887 2.335 1.00 93.31 85 CYS A O 1
ATOM 685 N N . PHE A 1 86 ? -0.298 -8.051 0.806 1.00 93.81 86 PHE A N 1
ATOM 686 C CA . PHE A 1 86 ? -0.681 -9.296 0.159 1.00 93.81 86 PHE A CA 1
ATOM 687 C C . PHE A 1 86 ? -0.23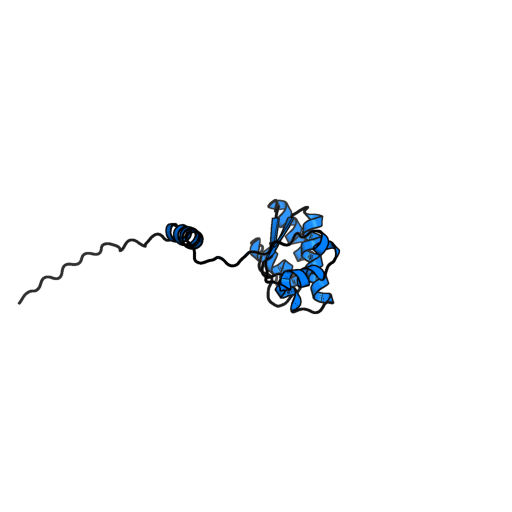1 -9.269 -1.302 1.00 93.81 86 PHE A C 1
ATOM 689 O O . PHE A 1 86 ? -0.047 -8.205 -1.896 1.00 93.81 86 PHE A O 1
ATOM 696 N N . GLY A 1 87 ? 0.006 -10.452 -1.851 1.00 91.75 87 GLY A N 1
ATOM 697 C CA . GLY A 1 87 ? 0.438 -10.642 -3.226 1.00 91.75 87 GLY A CA 1
ATOM 698 C C . GLY A 1 87 ? 0.915 -12.069 -3.456 1.00 91.75 87 GLY A C 1
ATOM 699 O O . GLY A 1 87 ? 0.836 -12.922 -2.563 1.00 91.75 87 GLY A O 1
ATOM 700 N N . VAL A 1 88 ? 1.409 -12.329 -4.660 1.00 91.69 88 VAL A N 1
ATOM 701 C CA . VAL A 1 88 ? 1.976 -13.635 -5.032 1.00 91.69 88 VAL A CA 1
ATOM 702 C C . VAL A 1 88 ? 3.454 -13.746 -4.624 1.00 91.69 88 VAL A C 1
ATOM 704 O O . VAL A 1 88 ? 3.957 -12.938 -3.844 1.00 91.69 88 VAL A O 1
ATOM 707 N N . ASN A 1 89 ? 4.179 -14.769 -5.089 1.00 87.56 89 ASN A N 1
ATOM 708 C CA . ASN A 1 89 ? 5.569 -15.019 -4.672 1.00 87.56 89 ASN A CA 1
ATOM 709 C C . ASN A 1 89 ? 6.493 -13.818 -4.953 1.00 87.56 89 ASN A C 1
ATOM 711 O O . ASN A 1 89 ? 7.434 -13.540 -4.205 1.00 87.56 89 ASN 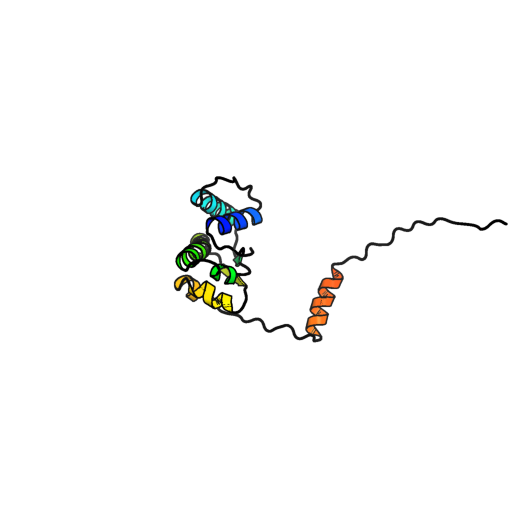A O 1
ATOM 715 N N . GLU A 1 90 ? 6.177 -13.084 -6.012 1.00 90.19 90 GLU A N 1
ATOM 716 C CA . GLU A 1 90 ? 6.845 -11.890 -6.506 1.00 90.19 90 GLU A CA 1
ATOM 717 C C . GLU A 1 90 ? 6.647 -10.674 -5.578 1.00 90.19 90 GLU A C 1
ATOM 719 O O . GLU A 1 90 ? 7.425 -9.721 -5.630 1.00 90.19 90 GLU A O 1
ATOM 724 N N . ALA A 1 91 ? 5.692 -10.718 -4.641 1.00 90.62 91 ALA A N 1
ATOM 725 C CA . ALA A 1 91 ? 5.464 -9.657 -3.658 1.00 90.62 91 ALA A CA 1
ATOM 726 C C . ALA A 1 91 ? 6.723 -9.347 -2.835 1.00 90.62 91 ALA A C 1
ATOM 728 O O . ALA A 1 91 ? 7.024 -8.191 -2.528 1.00 90.62 91 ALA A O 1
ATOM 729 N N . ARG A 1 92 ? 7.508 -10.384 -2.509 1.00 88.75 92 ARG A N 1
ATOM 730 C CA . ARG A 1 92 ? 8.773 -10.229 -1.780 1.00 88.75 92 ARG A CA 1
ATOM 731 C C . ARG A 1 92 ? 9.790 -9.426 -2.589 1.00 88.75 92 ARG A C 1
ATOM 733 O O . ARG A 1 92 ? 10.517 -8.603 -2.029 1.00 88.75 92 ARG A O 1
ATOM 740 N N . GLU A 1 93 ? 9.862 -9.680 -3.892 1.00 90.19 93 GLU A N 1
ATOM 741 C CA . GLU A 1 93 ? 10.742 -8.951 -4.805 1.00 90.19 93 GLU A CA 1
ATOM 742 C C . GLU A 1 93 ? 10.293 -7.495 -4.932 1.00 90.19 93 GLU A C 1
ATOM 744 O O . GLU A 1 93 ? 11.117 -6.595 -4.768 1.00 90.19 93 GLU A O 1
ATOM 749 N N . ALA A 1 94 ? 8.987 -7.263 -5.091 1.00 90.81 94 ALA A N 1
ATOM 750 C CA . ALA A 1 94 ? 8.407 -5.925 -5.144 1.00 90.81 94 ALA A CA 1
ATOM 751 C C . ALA A 1 94 ? 8.789 -5.090 -3.913 1.00 90.81 94 ALA A C 1
ATOM 753 O O . ALA A 1 94 ? 9.336 -3.998 -4.045 1.00 90.81 94 ALA A O 1
ATOM 754 N N . ILE A 1 95 ? 8.596 -5.630 -2.705 1.00 90.62 95 ILE A N 1
ATOM 755 C CA . ILE A 1 95 ? 8.936 -4.941 -1.449 1.00 90.62 95 ILE A CA 1
ATOM 756 C C . ILE A 1 95 ? 10.453 -4.711 -1.319 1.00 90.62 95 ILE A C 1
ATOM 758 O O . ILE A 1 95 ? 10.883 -3.689 -0.777 1.00 90.62 95 ILE A O 1
ATOM 762 N N . SER A 1 96 ? 11.279 -5.617 -1.853 1.00 88.12 96 SER A N 1
ATOM 763 C CA . SER A 1 96 ? 12.746 -5.500 -1.820 1.00 88.12 96 SER A CA 1
ATOM 764 C C . SER A 1 96 ? 13.282 -4.298 -2.615 1.00 88.12 96 SER A C 1
ATOM 766 O O . SER A 1 96 ? 14.442 -3.918 -2.433 1.00 88.12 96 SER A O 1
ATOM 768 N N . GLY A 1 97 ? 12.450 -3.651 -3.442 1.00 84.81 97 GLY A N 1
ATOM 769 C CA . GLY A 1 97 ? 12.770 -2.386 -4.111 1.00 84.81 97 GLY A CA 1
ATOM 770 C C . GLY A 1 97 ? 13.103 -1.231 -3.150 1.00 84.81 97 GLY A C 1
ATOM 771 O O . GLY A 1 97 ? 13.876 -0.339 -3.517 1.00 84.81 97 GLY A O 1
ATOM 772 N N . ASP A 1 98 ? 12.602 -1.273 -1.908 1.00 88.06 98 ASP A N 1
ATOM 773 C CA . ASP A 1 98 ? 12.987 -0.377 -0.811 1.00 88.06 98 ASP A CA 1
ATOM 774 C C . ASP A 1 98 ? 13.521 -1.191 0.383 1.00 88.06 98 ASP A C 1
ATOM 776 O O . ASP A 1 98 ? 12.776 -1.803 1.145 1.00 88.06 98 ASP A O 1
ATOM 780 N N . VAL A 1 99 ? 14.838 -1.132 0.599 1.00 85.75 99 VAL A N 1
ATOM 781 C CA . VAL A 1 99 ? 15.541 -1.865 1.670 1.00 85.75 99 VAL A CA 1
ATOM 782 C C . VAL A 1 99 ? 15.014 -1.542 3.072 1.00 85.75 99 VAL A C 1
ATOM 784 O O . VAL A 1 99 ? 15.025 -2.392 3.958 1.00 85.75 99 VAL A O 1
ATOM 787 N N . GLN A 1 100 ? 14.590 -0.308 3.318 1.00 86.25 100 GLN A N 1
ATOM 788 C CA . GLN A 1 100 ? 14.122 0.115 4.637 1.00 86.25 100 GLN A CA 1
ATOM 789 C C . GLN A 1 100 ? 12.703 -0.370 4.891 1.00 86.25 100 GLN A C 1
ATOM 791 O O . GLN A 1 100 ? 12.366 -0.702 6.027 1.00 86.25 100 GLN A O 1
ATOM 796 N N . LEU A 1 101 ? 11.880 -0.392 3.846 1.00 85.88 101 LEU A N 1
ATOM 797 C CA . LEU A 1 101 ? 10.553 -0.970 3.913 1.00 85.88 101 LEU A CA 1
ATOM 798 C C . LEU A 1 101 ? 10.650 -2.491 4.090 1.00 85.88 101 LEU A C 1
ATOM 800 O O . LEU A 1 101 ? 10.073 -3.023 5.031 1.00 85.88 101 LEU A O 1
ATOM 804 N N . ALA A 1 102 ? 11.479 -3.163 3.289 1.00 87.44 102 ALA A N 1
ATOM 805 C CA . ALA A 1 102 ? 11.697 -4.608 3.357 1.00 87.44 102 ALA A CA 1
ATOM 806 C C . ALA A 1 102 ? 12.130 -5.098 4.746 1.00 87.44 102 ALA A C 1
ATOM 808 O O . ALA A 1 102 ? 11.663 -6.132 5.205 1.00 87.44 102 ALA A O 1
ATOM 809 N N . ARG A 1 103 ? 12.967 -4.334 5.459 1.00 88.25 103 ARG A N 1
ATOM 810 C CA . ARG A 1 103 ? 13.399 -4.669 6.830 1.00 88.25 103 ARG A CA 1
ATOM 811 C C . ARG A 1 103 ? 12.281 -4.641 7.877 1.00 88.25 103 ARG A C 1
ATOM 813 O O . ARG A 1 103 ? 12.486 -5.167 8.964 1.00 88.25 103 ARG A O 1
ATOM 820 N N . ARG A 1 104 ? 11.157 -3.978 7.593 1.00 86.00 104 ARG A N 1
ATOM 821 C CA . ARG A 1 104 ? 10.003 -3.882 8.502 1.00 86.00 104 ARG A CA 1
ATOM 822 C C . ARG A 1 104 ? 8.987 -5.004 8.285 1.00 86.00 104 ARG A C 1
ATOM 824 O O . ARG A 1 104 ? 8.116 -5.175 9.129 1.00 86.00 104 ARG A O 1
ATOM 831 N N . PHE A 1 105 ? 9.071 -5.724 7.167 1.00 85.88 105 PHE A N 1
ATOM 832 C CA . PHE A 1 105 ? 8.125 -6.778 6.828 1.00 85.88 105 PHE A CA 1
ATOM 833 C C . PHE A 1 105 ? 8.625 -8.145 7.281 1.00 85.88 105 PHE A C 1
ATOM 835 O O . PHE A 1 105 ? 9.752 -8.543 6.991 1.00 85.88 105 PHE A O 1
ATOM 842 N N . GLU A 1 106 ? 7.737 -8.884 7.936 1.00 83.75 106 GLU A N 1
ATOM 843 C CA . GLU A 1 106 ? 7.874 -10.319 8.146 1.00 83.75 106 GLU A CA 1
ATOM 844 C C . GLU A 1 106 ? 7.079 -11.056 7.062 1.00 83.75 106 GLU A C 1
ATOM 846 O O . GLU A 1 106 ? 5.945 -10.688 6.747 1.00 83.75 106 GLU A O 1
ATOM 851 N N . GLN A 1 107 ? 7.689 -12.069 6.446 1.00 82.62 107 GLN A N 1
ATOM 852 C CA . GLN A 1 107 ? 7.063 -12.813 5.359 1.00 82.62 107 GLN A CA 1
ATOM 853 C C . GLN A 1 107 ? 6.282 -14.007 5.905 1.00 82.62 107 GLN A C 1
ATOM 855 O O . GLN A 1 107 ? 6.861 -14.927 6.480 1.00 82.62 107 GLN A O 1
ATOM 860 N N . PHE A 1 108 ? 4.988 -14.050 5.596 1.00 84.31 108 PHE A N 1
ATOM 861 C CA . PHE A 1 108 ? 4.140 -15.212 5.835 1.00 84.31 108 PHE A CA 1
ATOM 862 C C . PHE A 1 108 ? 3.690 -15.796 4.501 1.00 84.31 108 PHE A C 1
ATOM 864 O O . PHE A 1 108 ? 3.057 -15.117 3.697 1.00 84.31 108 PHE A O 1
ATOM 871 N N . THR A 1 109 ? 4.020 -17.064 4.256 1.00 84.00 109 THR A N 1
ATOM 872 C CA . THR A 1 109 ? 3.529 -17.779 3.071 1.00 84.00 109 THR A CA 1
ATOM 873 C C . THR A 1 109 ? 2.305 -18.586 3.466 1.00 84.00 109 THR A C 1
ATOM 875 O O . THR A 1 109 ? 2.398 -19.525 4.258 1.00 84.00 109 THR A O 1
ATOM 878 N N . LEU A 1 110 ? 1.149 -18.222 2.917 1.00 83.75 110 LEU A N 1
ATOM 879 C CA . LEU A 1 110 ? -0.078 -18.979 3.124 1.00 83.75 110 LEU A CA 1
ATOM 880 C C . LEU A 1 110 ? -0.048 -20.235 2.251 1.00 83.75 110 LEU A C 1
ATOM 882 O O . LEU A 1 110 ? 0.087 -20.165 1.029 1.00 83.75 110 LEU A O 1
ATOM 886 N N . SER A 1 111 ? -0.171 -21.402 2.882 1.00 79.56 111 SER A N 1
ATOM 887 C CA . SER A 1 111 ? -0.336 -22.656 2.145 1.00 79.56 111 SER A CA 1
ATOM 888 C C . SER A 1 111 ? -1.692 -22.667 1.447 1.00 79.56 111 SER A C 1
ATOM 890 O O . SER A 1 111 ? -2.687 -22.198 2.005 1.00 79.56 111 SER A O 1
ATOM 892 N N . ARG A 1 112 ? -1.750 -23.236 0.236 1.00 75.75 112 ARG A N 1
ATOM 893 C CA . ARG A 1 112 ? -3.030 -23.448 -0.450 1.00 75.75 112 ARG A CA 1
ATOM 894 C C . ARG A 1 112 ? -3.955 -24.250 0.456 1.00 75.75 112 ARG A C 1
ATOM 896 O O . ARG A 1 112 ? -3.532 -25.232 1.065 1.00 75.75 112 ARG A O 1
ATOM 903 N N . TRP A 1 113 ? -5.216 -23.840 0.522 1.00 74.12 113 TRP A N 1
ATOM 904 C CA . TRP A 1 113 ? -6.221 -24.594 1.254 1.00 74.12 113 TRP A CA 1
ATOM 905 C C . TRP A 1 113 ? -6.339 -25.990 0.641 1.00 74.12 113 TRP A C 1
ATOM 907 O O . TRP A 1 113 ? -6.608 -26.140 -0.551 1.00 74.12 113 TRP A O 1
ATOM 917 N N . ALA A 1 114 ? -6.108 -27.021 1.451 1.00 69.56 114 ALA A N 1
ATOM 918 C CA . ALA A 1 114 ? -6.472 -28.376 1.074 1.00 69.56 114 ALA A CA 1
ATOM 919 C C . ALA A 1 114 ? -8.002 -28.475 1.116 1.00 69.56 114 ALA A C 1
ATOM 921 O O . ALA A 1 114 ? -8.616 -27.971 2.054 1.00 69.56 114 ALA A O 1
ATOM 922 N N . ALA A 1 115 ? -8.622 -29.132 0.134 1.00 63.12 115 ALA A N 1
ATOM 923 C CA . ALA A 1 115 ? -10.060 -29.411 0.128 1.00 63.12 115 ALA A CA 1
ATOM 924 C C . ALA A 1 115 ? -10.410 -30.479 1.188 1.00 63.12 115 ALA A C 1
ATOM 926 O O . ALA A 1 115 ? -10.773 -31.609 0.876 1.00 63.12 115 ALA A O 1
ATOM 927 N N . ASN A 1 116 ? -10.215 -30.138 2.459 1.00 69.50 116 ASN A N 1
ATOM 928 C CA . ASN A 1 116 ? -10.442 -30.975 3.627 1.00 69.50 116 ASN A CA 1
ATOM 929 C C . ASN A 1 116 ? -11.634 -30.434 4.441 1.00 69.50 116 ASN A C 1
ATOM 931 O O . ASN A 1 116 ? -12.262 -29.439 4.078 1.00 69.50 116 ASN A O 1
ATOM 935 N N . GLY A 1 117 ? -11.951 -31.070 5.571 1.00 61.34 117 GLY A N 1
ATOM 936 C CA . GLY A 1 117 ? -13.056 -30.634 6.433 1.00 61.34 117 GLY A CA 1
ATOM 937 C C . GLY A 1 117 ? -12.982 -29.158 6.862 1.00 61.34 117 GLY A C 1
ATOM 938 O O . GLY A 1 117 ? -14.023 -28.538 7.041 1.00 61.34 117 GLY A O 1
ATOM 939 N N . GLN A 1 118 ? -11.786 -28.560 6.949 1.00 61.19 118 GLN A N 1
ATOM 940 C CA . GLN A 1 118 ? -11.619 -27.137 7.280 1.00 61.19 118 GLN A CA 1
ATOM 941 C C . GLN A 1 118 ? -12.051 -26.215 6.130 1.00 61.19 118 GLN A C 1
ATOM 943 O O . GLN A 1 118 ? -12.667 -25.182 6.386 1.00 61.19 118 GLN A O 1
ATOM 948 N N . PHE A 1 119 ? -11.816 -26.611 4.872 1.00 59.66 119 PHE A N 1
ATOM 949 C CA . PHE A 1 119 ? -12.358 -25.916 3.698 1.00 59.66 119 PHE A CA 1
ATOM 950 C C . PHE A 1 119 ? -13.890 -25.942 3.694 1.00 59.66 119 PHE A C 1
ATOM 952 O O . PHE A 1 119 ? -14.528 -24.918 3.464 1.00 59.66 119 PHE A O 1
ATOM 959 N N . LEU A 1 120 ? -14.488 -27.095 4.007 1.00 60.78 120 LEU A N 1
ATOM 960 C CA . LEU A 1 120 ? -15.945 -27.235 4.086 1.00 60.78 120 LEU A CA 1
ATOM 961 C C . LEU A 1 120 ? -16.545 -26.402 5.226 1.00 60.78 120 LEU A C 1
ATOM 963 O O . LEU A 1 120 ? -17.620 -25.836 5.053 1.00 60.78 120 LEU A O 1
ATOM 967 N N . VAL A 1 121 ? -15.857 -26.269 6.364 1.00 64.75 121 VAL A N 1
ATOM 968 C CA . VAL A 1 121 ? -16.275 -25.381 7.465 1.00 64.75 121 VAL A CA 1
ATOM 969 C C . VAL A 1 121 ? -16.180 -23.903 7.064 1.00 64.75 121 VAL A C 1
ATOM 971 O O . VAL A 1 121 ? -17.126 -23.154 7.292 1.00 64.75 121 VAL A O 1
ATOM 974 N N . ALA A 1 122 ? -15.101 -23.481 6.400 1.00 63.75 122 ALA A N 1
ATOM 975 C CA . ALA A 1 122 ? -14.989 -22.117 5.875 1.00 63.75 122 ALA A CA 1
ATOM 976 C C . ALA A 1 122 ? -16.072 -21.811 4.818 1.00 63.75 122 ALA A C 1
ATOM 978 O O . ALA A 1 122 ? -16.717 -20.764 4.867 1.00 63.75 122 ALA A O 1
ATOM 979 N N . ALA A 1 123 ? -16.332 -22.753 3.906 1.00 61.38 123 ALA A N 1
ATOM 980 C CA . ALA A 1 123 ? -17.350 -22.624 2.866 1.00 61.38 123 ALA A CA 1
ATOM 981 C C . ALA A 1 123 ? -18.786 -22.645 3.430 1.00 61.38 123 ALA A C 1
ATOM 983 O O . ALA A 1 123 ? -19.638 -21.865 3.005 1.00 61.38 123 ALA A O 1
ATOM 984 N N . SER A 1 124 ? -19.065 -23.491 4.427 1.00 61.75 124 SER A N 1
ATOM 985 C CA . SER A 1 124 ? -20.375 -23.547 5.101 1.00 61.75 124 SER A CA 1
ATOM 986 C C . SER A 1 124 ? -20.623 -22.363 6.043 1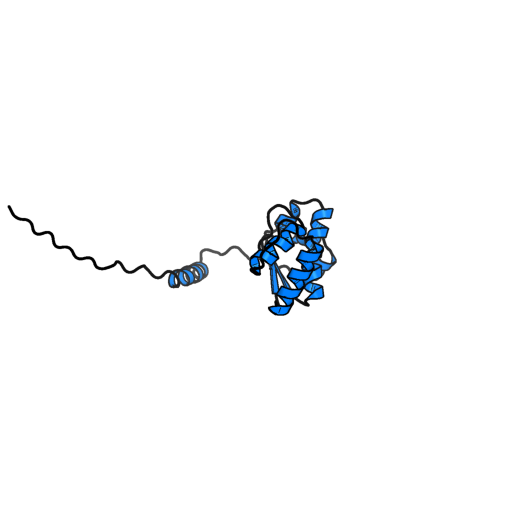.00 61.75 124 SER A C 1
ATOM 988 O O . SER A 1 124 ? -21.779 -22.003 6.271 1.00 61.75 124 SER A O 1
ATOM 990 N N . GLY A 1 125 ? -19.565 -21.705 6.528 1.00 58.16 125 GLY A N 1
ATOM 991 C CA . GLY A 1 125 ? -19.651 -20.413 7.210 1.00 58.16 125 GLY A CA 1
ATOM 992 C C . GLY A 1 125 ? -20.108 -19.281 6.281 1.00 58.16 125 GLY A C 1
ATOM 993 O O . GLY A 1 125 ? -20.896 -18.437 6.697 1.00 58.16 125 GLY A O 1
ATOM 994 N N . GLN A 1 126 ? -19.707 -19.297 5.002 1.00 56.25 126 GLN A N 1
ATOM 995 C CA . GLN A 1 126 ? -20.213 -18.346 3.998 1.00 56.25 126 GLN A CA 1
ATOM 996 C C . GLN A 1 126 ? -21.660 -18.633 3.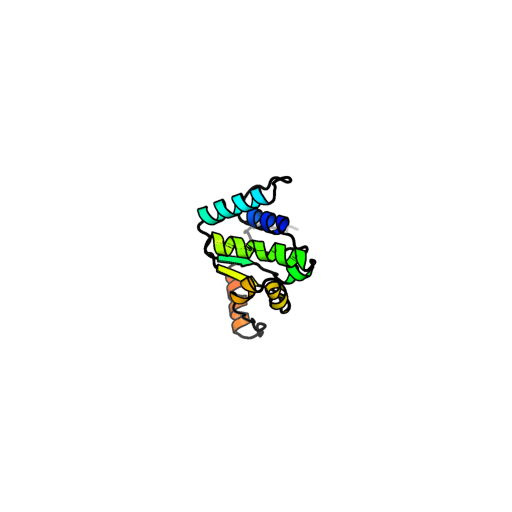562 1.00 56.25 126 GLN A C 1
ATOM 998 O O . GLN A 1 126 ? -22.388 -17.706 3.209 1.00 56.25 126 GLN A O 1
ATOM 1003 N N . ALA A 1 127 ? -22.118 -19.887 3.638 1.00 53.44 127 ALA A N 1
ATOM 1004 C CA . ALA A 1 127 ? -23.492 -20.256 3.285 1.00 53.44 127 ALA A CA 1
ATOM 1005 C C . ALA A 1 127 ? -24.553 -19.707 4.263 1.00 53.44 127 ALA A C 1
ATOM 1007 O O . ALA A 1 127 ? -25.700 -19.517 3.871 1.00 53.44 127 ALA A O 1
ATOM 1008 N N . GLN A 1 128 ? -24.188 -19.397 5.513 1.00 48.62 128 GLN A N 1
ATOM 1009 C CA . GLN A 1 128 ? -25.116 -18.846 6.516 1.00 48.62 128 GLN A CA 1
ATOM 1010 C C . GLN A 1 128 ? -25.389 -17.336 6.357 1.00 48.62 128 GLN A C 1
ATOM 1012 O O . GLN A 1 128 ? -26.274 -16.807 7.025 1.00 48.62 128 GLN A O 1
ATOM 1017 N N . GLY A 1 129 ? -24.681 -16.642 5.455 1.00 45.16 129 GLY A N 1
ATOM 1018 C CA . GLY A 1 129 ? -24.945 -15.239 5.102 1.00 45.16 129 GLY A CA 1
ATOM 1019 C C . GLY A 1 129 ? -25.883 -15.045 3.903 1.00 45.16 129 GLY A C 1
ATOM 1020 O O . GLY A 1 129 ? -26.386 -13.943 3.689 1.00 45.16 129 GLY A O 1
ATOM 1021 N N . ALA A 1 130 ? -26.153 -16.097 3.127 1.00 46.66 130 ALA A N 1
ATOM 1022 C CA . ALA A 1 130 ? -27.100 -16.049 2.021 1.00 46.66 130 ALA A CA 1
ATOM 1023 C C . ALA A 1 130 ? -28.481 -16.484 2.527 1.00 46.66 130 ALA A C 1
ATOM 1025 O O . ALA A 1 130 ? -28.821 -17.665 2.496 1.00 46.66 130 ALA A O 1
ATOM 1026 N N . SER A 1 131 ? -29.285 -15.530 3.013 1.00 43.75 131 SER A N 1
ATOM 1027 C CA . SER A 1 131 ? -30.721 -15.781 3.196 1.00 43.75 131 SER A CA 1
ATOM 1028 C C . SER A 1 131 ? -31.300 -16.316 1.881 1.00 43.75 131 SER A C 1
ATOM 1030 O O . SER A 1 131 ? -31.163 -15.640 0.856 1.00 43.75 131 SER A O 1
ATOM 1032 N N . PRO A 1 132 ? -31.964 -17.483 1.866 1.00 42.38 132 PRO A N 1
ATOM 1033 C CA . PRO A 1 132 ? -32.782 -17.846 0.727 1.00 42.38 132 PRO A CA 1
ATOM 1034 C C . PRO A 1 132 ? -33.933 -16.842 0.684 1.00 42.38 132 PRO A C 1
ATOM 1036 O O . PRO A 1 132 ? -34.682 -16.703 1.651 1.00 42.38 132 PRO A O 1
ATOM 1039 N N . ALA A 1 133 ? -34.051 -16.096 -0.413 1.00 43.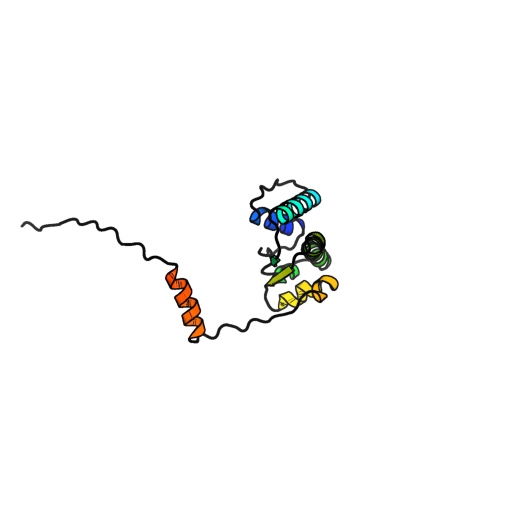22 133 ALA A N 1
ATOM 1040 C CA . ALA A 1 133 ? -35.235 -15.294 -0.667 1.00 43.22 133 ALA A CA 1
ATOM 1041 C C . ALA A 1 133 ? -36.465 -16.207 -0.535 1.00 43.22 133 ALA A C 1
ATOM 1043 O O . ALA A 1 133 ? -36.600 -17.181 -1.278 1.00 43.22 133 ALA A O 1
ATOM 1044 N N . SER A 1 134 ? -37.331 -15.918 0.441 1.00 41.62 134 SER A N 1
ATOM 1045 C CA . SER A 1 134 ? -38.621 -16.591 0.580 1.00 41.62 134 SER A CA 1
ATOM 1046 C C . SER A 1 134 ? -39.378 -16.498 -0.744 1.00 41.62 134 SER A C 1
ATOM 1048 O O . SER A 1 134 ? -39.522 -15.390 -1.272 1.00 41.62 134 SER A O 1
ATOM 1050 N N . PRO A 1 135 ? -39.912 -17.603 -1.287 1.00 39.53 135 PRO A N 1
ATOM 1051 C CA . PRO A 1 135 ? -40.836 -17.503 -2.397 1.00 39.53 135 PRO A CA 1
ATOM 1052 C C . PRO A 1 135 ? -42.117 -16.859 -1.862 1.00 39.53 135 PRO A C 1
ATOM 1054 O O . PRO A 1 135 ? -42.781 -17.394 -0.973 1.00 39.53 135 PRO A O 1
ATOM 1057 N N . ALA A 1 136 ? -42.434 -15.670 -2.374 1.00 37.72 136 ALA A N 1
ATOM 1058 C CA . ALA A 1 136 ? -43.701 -15.015 -2.112 1.00 37.72 136 ALA A CA 1
ATOM 1059 C C . ALA A 1 136 ? -44.839 -15.960 -2.518 1.00 37.72 136 ALA A C 1
ATOM 1061 O O . ALA A 1 136 ? -44.958 -16.370 -3.673 1.00 37.72 136 ALA A O 1
ATOM 1062 N N . SER A 1 137 ? -45.684 -16.293 -1.547 1.00 46.50 137 SER A N 1
ATOM 1063 C CA . SER A 1 137 ? -46.979 -16.915 -1.764 1.00 46.50 137 SER A CA 1
ATOM 1064 C C . SER A 1 137 ? -47.802 -16.040 -2.710 1.00 46.50 137 SER A C 1
ATOM 1066 O O . SER A 1 137 ? -48.294 -14.984 -2.319 1.00 46.50 137 SER A O 1
ATOM 1068 N N . THR A 1 138 ? -47.982 -16.484 -3.946 1.00 40.34 138 THR A N 1
ATOM 1069 C CA . THR A 1 138 ? -49.106 -16.052 -4.776 1.00 40.34 138 THR A CA 1
ATOM 1070 C C . THR A 1 138 ? -49.849 -17.301 -5.197 1.00 40.34 138 THR A C 1
ATOM 1072 O O . THR A 1 138 ? -49.461 -18.023 -6.110 1.00 40.34 138 THR A O 1
ATOM 1075 N N . GLY A 1 139 ? -50.916 -17.586 -4.452 1.00 40.72 139 GLY A N 1
ATOM 1076 C CA . GLY A 1 139 ? -51.970 -18.435 -4.961 1.00 40.72 139 GLY A CA 1
ATOM 1077 C C . GLY A 1 139 ? -52.560 -17.778 -6.200 1.00 40.72 139 GLY A C 1
ATOM 1078 O O . GLY A 1 139 ? -52.769 -16.569 -6.222 1.00 40.72 139 GLY A O 1
ATOM 1079 N N . ASN A 1 140 ? -52.835 -18.580 -7.218 1.00 38.59 140 ASN A N 1
ATOM 1080 C CA . ASN A 1 140 ? -54.025 -18.366 -8.014 1.00 38.59 140 ASN A CA 1
ATOM 1081 C C . ASN A 1 140 ? -54.532 -19.702 -8.541 1.00 38.59 140 ASN A C 1
ATOM 1083 O O . ASN A 1 140 ? -53.841 -20.460 -9.216 1.00 38.59 140 ASN A O 1
ATOM 1087 N N . SER A 1 141 ? -55.769 -19.963 -8.143 1.00 42.62 141 SER A N 1
ATOM 1088 C CA . SER A 1 141 ? -56.659 -21.021 -8.577 1.00 42.62 141 SER A CA 1
ATOM 1089 C C . SER A 1 141 ? -56.860 -21.001 -10.089 1.00 42.62 141 SER A C 1
ATOM 1091 O O . SER A 1 141 ? -57.237 -19.969 -10.646 1.00 42.62 141 SER A O 1
ATOM 1093 N N . TRP A 1 142 ? -56.725 -22.161 -10.725 1.00 31.09 142 TRP A N 1
ATOM 1094 C CA . TRP A 1 142 ? -57.326 -22.423 -12.027 1.00 31.09 142 TRP A CA 1
ATOM 1095 C C . TRP A 1 142 ? -58.142 -23.713 -11.937 1.00 31.09 142 TRP A C 1
ATOM 1097 O O . TRP A 1 142 ? -57.600 -24.803 -11.763 1.00 31.09 142 TRP A O 1
ATOM 1107 N N . SER A 1 143 ? -59.464 -23.555 -11.989 1.00 42.47 143 SER A N 1
ATOM 1108 C CA . SER A 1 143 ? -60.448 -24.635 -12.074 1.00 42.47 143 SER A CA 1
ATOM 1109 C C . SER A 1 143 ? -60.652 -25.023 -13.542 1.00 42.47 143 SER A C 1
ATOM 1111 O O . SER A 1 143 ? -60.779 -24.120 -14.370 1.00 42.47 143 SER A O 1
ATOM 1113 N N . PRO A 1 144 ? -60.766 -26.314 -13.900 1.00 37.91 144 PRO A N 1
ATOM 1114 C CA . PRO A 1 144 ? -61.171 -26.704 -15.241 1.00 37.91 144 PRO A CA 1
ATOM 1115 C C . PRO A 1 144 ? -62.703 -26.740 -15.329 1.00 37.91 144 PRO A C 1
ATOM 1117 O O . PRO A 1 144 ? -63.387 -27.217 -14.422 1.00 37.91 144 PRO A O 1
ATOM 1120 N N . SER A 1 145 ? -63.272 -26.240 -16.422 1.00 42.59 145 SER A N 1
ATOM 1121 C CA . SER A 1 145 ? -64.686 -26.431 -16.752 1.00 42.59 145 SER A CA 1
ATOM 1122 C C . SER A 1 145 ? -64.838 -26.718 -18.241 1.00 42.59 145 SER A C 1
ATOM 1124 O O . SER A 1 145 ? -64.690 -25.800 -19.035 1.00 42.59 145 SER A O 1
ATOM 1126 N N . ARG A 1 146 ? -65.185 -27.986 -18.513 1.00 38.97 146 ARG A N 1
ATOM 1127 C CA . ARG A 1 146 ? -65.799 -28.589 -19.714 1.00 38.97 146 ARG A CA 1
ATOM 1128 C C . ARG A 1 146 ? -65.089 -28.469 -21.058 1.00 38.97 146 ARG A C 1
ATOM 1130 O O . ARG A 1 146 ? -64.976 -27.354 -21.595 1.00 38.97 146 ARG A O 1
#

Foldseek 3Di:
DEQDLDFALQVVLVVLCVVLVHDDDPPDDSVRSLVVSLVSCVVVLAAEDEYEALLSLVSDDLVSLVNRLVSVVVSCVVSVHHYHYYHPPSNLVSQVSDVVSNVRDDDDDDDPDDPDVVVVVVVVVVVVPDDDDDDDDDDDDDDDDD